Protein AF-A0A7W7PIE2-F1 (afdb_monomer_lite)

Foldseek 3Di:
DVQLVVLLVVLQQVLQDPVNDDPVDRGDDPVSPCSVVSSVVSSVVSVVVPPDPPPPPDDD

InterPro domains:
  IPR036291 NAD(P)-binding domain superfamily [SSF51735] (1-50)

Secondary structure (DSSP, 8-state):
-HHHHHHHHHHHHHHS-TTT-BTTBSS--TT-TTHHHHHHHHHHHHHHHT----------

Organism: Streptomyces netropsis (NCBI:txid55404)

pLDDT: mean 85.62, std 13.88, range [45.78, 96.31]

Structure (mmCIF, N/CA/C/O backbone):
data_AF-A0A7W7PIE2-F1
#
_entry.id   AF-A0A7W7PIE2-F1
#
loop_
_atom_site.group_PDB
_atom_site.id
_atom_site.type_symbol
_atom_site.label_atom_id
_atom_site.label_alt_id
_atom_site.label_comp_id
_atom_site.label_asym_id
_atom_site.label_entity_id
_atom_site.label_seq_id
_atom_site.pdbx_PDB_ins_code
_atom_site.Cartn_x
_atom_site.Cartn_y
_atom_site.Cartn_z
_atom_site.occupancy
_atom_site.B_iso_or_equiv
_atom_site.auth_seq_id
_atom_site.auth_comp_id
_atom_site.auth_asym_id
_atom_site.auth_atom_id
_atom_site.pdbx_PDB_model_num
ATOM 1 N N . ASN A 1 1 ? -2.040 3.054 17.520 1.00 75.44 1 ASN A N 1
ATOM 2 C CA . ASN A 1 1 ? -1.342 3.589 16.325 1.00 75.44 1 ASN A CA 1
ATOM 3 C C . ASN A 1 1 ? -0.504 2.516 15.628 1.00 75.44 1 ASN A C 1
ATOM 5 O O . ASN A 1 1 ? -0.263 2.631 14.437 1.00 75.44 1 ASN A O 1
ATOM 9 N N . THR A 1 2 ? -0.112 1.441 16.321 1.00 91.81 2 THR A N 1
ATOM 10 C CA . THR A 1 2 ? 0.565 0.285 15.713 1.00 91.81 2 THR A CA 1
ATOM 11 C C . THR A 1 2 ? -0.133 -0.221 14.450 1.00 91.81 2 THR A C 1
ATOM 13 O O . THR A 1 2 ? 0.529 -0.430 13.445 1.00 91.81 2 THR A O 1
ATOM 16 N N . ASP A 1 3 ? -1.463 -0.303 14.436 1.00 91.56 3 ASP A N 1
ATOM 17 C CA . ASP A 1 3 ? -2.217 -0.765 13.261 1.00 91.56 3 ASP A CA 1
ATOM 18 C C . ASP A 1 3 ? -2.073 0.154 12.041 1.00 91.56 3 ASP A C 1
ATOM 20 O O . ASP A 1 3 ? -1.983 -0.312 10.908 1.00 91.56 3 ASP A O 1
ATOM 24 N N . MET A 1 4 ? -1.992 1.470 12.257 1.00 93.75 4 MET A N 1
ATOM 25 C CA . MET A 1 4 ? -1.732 2.428 11.179 1.00 93.75 4 MET A CA 1
ATOM 26 C C . MET A 1 4 ? -0.286 2.313 10.678 1.00 93.75 4 MET A C 1
ATOM 28 O O . MET A 1 4 ? -0.049 2.431 9.479 1.00 93.75 4 MET A O 1
ATOM 32 N N . MET A 1 5 ? 0.675 2.047 11.570 1.00 95.12 5 MET A N 1
ATOM 33 C CA . MET A 1 5 ? 2.075 1.804 11.196 1.00 95.12 5 MET A CA 1
ATOM 34 C C . MET A 1 5 ? 2.230 0.505 10.395 1.00 95.12 5 MET A C 1
ATOM 36 O O . MET A 1 5 ? 2.928 0.493 9.385 1.00 95.12 5 MET A O 1
ATOM 40 N N . LEU A 1 6 ? 1.538 -0.567 10.794 1.00 96.25 6 LEU A N 1
ATOM 41 C CA . LEU A 1 6 ? 1.499 -1.826 10.048 1.00 96.25 6 LEU A CA 1
ATOM 42 C C . LEU A 1 6 ? 0.868 -1.627 8.666 1.00 96.25 6 LEU A C 1
ATOM 44 O O . LEU A 1 6 ? 1.428 -2.080 7.673 1.00 96.25 6 LEU A O 1
ATOM 48 N N . ALA A 1 7 ? -0.230 -0.871 8.575 1.00 95.75 7 ALA A N 1
ATOM 49 C CA . ALA A 1 7 ? -0.850 -0.539 7.294 1.00 95.75 7 ALA A CA 1
ATOM 50 C C . ALA A 1 7 ? 0.090 0.255 6.369 1.00 95.75 7 ALA A C 1
ATOM 52 O O . ALA A 1 7 ? 0.127 -0.004 5.167 1.00 95.75 7 ALA A O 1
ATOM 53 N N . ALA A 1 8 ? 0.870 1.192 6.917 1.00 94.75 8 ALA A N 1
ATOM 54 C CA . ALA A 1 8 ? 1.888 1.919 6.163 1.00 94.75 8 ALA A CA 1
ATOM 55 C C . ALA A 1 8 ? 3.003 0.989 5.659 1.00 94.75 8 ALA A C 1
ATOM 57 O O . ALA A 1 8 ? 3.370 1.055 4.487 1.00 94.75 8 ALA A O 1
ATOM 58 N N . ALA A 1 9 ? 3.510 0.100 6.518 1.00 94.50 9 ALA A N 1
ATOM 59 C CA . ALA A 1 9 ? 4.553 -0.858 6.157 1.00 94.50 9 ALA A CA 1
ATOM 60 C C . ALA A 1 9 ? 4.089 -1.813 5.046 1.00 94.50 9 ALA A C 1
ATOM 62 O O . ALA A 1 9 ? 4.796 -1.994 4.057 1.00 94.50 9 ALA A O 1
ATOM 63 N N . SER A 1 10 ? 2.873 -2.357 5.154 1.00 94.19 10 SER A N 1
ATOM 64 C CA . SER A 1 10 ? 2.282 -3.192 4.102 1.00 94.19 10 SER A CA 1
ATOM 65 C C . SER A 1 10 ? 2.075 -2.423 2.797 1.00 94.19 10 SER A C 1
ATOM 67 O O . SER A 1 10 ? 2.295 -2.975 1.724 1.00 94.19 10 SER A O 1
ATOM 69 N N . ALA A 1 11 ? 1.683 -1.147 2.864 1.00 94.50 11 ALA A N 1
ATOM 70 C CA . ALA A 1 11 ? 1.534 -0.323 1.670 1.00 94.50 11 ALA A CA 1
ATOM 71 C C . ALA A 1 11 ? 2.869 -0.110 0.948 1.00 94.50 11 ALA A C 1
ATOM 73 O O . ALA A 1 11 ? 2.906 -0.228 -0.269 1.00 94.50 11 ALA A O 1
ATOM 74 N N . LEU A 1 12 ? 3.957 0.147 1.682 1.00 92.38 12 LEU A N 1
ATOM 75 C CA . LEU A 1 12 ? 5.298 0.272 1.101 1.00 92.38 12 LEU A CA 1
ATOM 76 C C . LEU A 1 12 ? 5.784 -1.032 0.466 1.00 92.38 12 LEU A C 1
ATOM 78 O O . LEU A 1 12 ? 6.367 -0.989 -0.611 1.00 92.38 12 LEU A O 1
ATOM 82 N N . ALA A 1 13 ? 5.532 -2.175 1.107 1.00 91.94 13 ALA A N 1
ATOM 83 C CA . ALA A 1 13 ? 5.907 -3.475 0.558 1.00 91.94 13 ALA A CA 1
ATOM 84 C C . ALA A 1 13 ? 5.185 -3.761 -0.769 1.00 91.94 13 ALA A C 1
ATOM 86 O O . ALA A 1 13 ? 5.811 -4.203 -1.722 1.00 91.94 13 ALA A O 1
ATOM 87 N N . ASN A 1 14 ? 3.894 -3.427 -0.858 1.00 91.56 14 ASN A N 1
ATOM 88 C CA . ASN A 1 14 ? 3.079 -3.666 -2.054 1.00 91.56 14 ASN A CA 1
ATOM 89 C C . ASN A 1 14 ? 3.368 -2.710 -3.223 1.00 91.56 14 ASN A C 1
ATOM 91 O O . ASN A 1 14 ? 2.848 -2.915 -4.316 1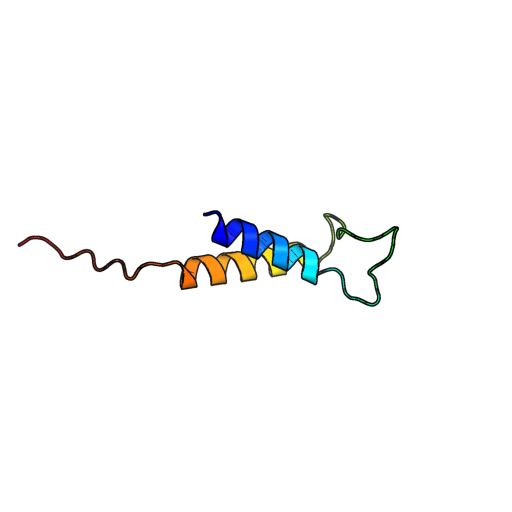.00 91.56 14 ASN A O 1
ATOM 95 N N . VAL A 1 15 ? 4.135 -1.640 -2.998 1.00 92.81 15 VAL A N 1
ATOM 96 C CA . VAL A 1 15 ? 4.582 -0.740 -4.073 1.00 92.81 15 VAL A CA 1
ATOM 97 C C . VAL A 1 15 ? 5.648 -1.413 -4.941 1.00 92.81 15 VAL A C 1
ATOM 99 O O . VAL A 1 15 ? 5.770 -1.070 -6.110 1.00 92.81 15 VAL A O 1
ATOM 102 N N . VAL A 1 16 ? 6.391 -2.372 -4.381 1.00 91.50 16 VAL A N 1
ATOM 103 C CA . VAL A 1 16 ? 7.329 -3.223 -5.116 1.00 91.50 16 VAL A CA 1
ATOM 104 C C . VAL A 1 16 ? 6.538 -4.412 -5.659 1.00 91.50 16 VAL A C 1
ATOM 106 O O . VAL A 1 16 ? 6.127 -5.295 -4.910 1.00 91.50 16 VAL A O 1
ATOM 109 N N . THR A 1 17 ? 6.279 -4.412 -6.960 1.00 90.00 17 THR A N 1
ATOM 110 C CA . THR A 1 17 ? 5.637 -5.517 -7.678 1.00 90.00 17 THR A CA 1
ATOM 111 C C . THR A 1 17 ? 6.501 -6.781 -7.683 1.00 90.00 17 THR A C 1
ATOM 113 O O . THR A 1 17 ? 7.711 -6.745 -7.466 1.00 90.00 17 THR A O 1
ATOM 116 N N . GLU A 1 18 ? 5.885 -7.931 -7.949 1.00 90.75 18 GLU A N 1
ATOM 117 C CA . GLU A 1 18 ? 6.617 -9.203 -8.023 1.00 90.75 18 GLU A CA 1
ATOM 118 C C . GLU A 1 18 ? 7.670 -9.203 -9.143 1.00 90.75 18 GLU A C 1
ATOM 120 O O . GLU A 1 18 ? 8.745 -9.772 -8.967 1.00 90.75 18 GLU A O 1
ATOM 125 N N . ASP A 1 19 ? 7.396 -8.516 -10.255 1.00 91.19 19 ASP A N 1
ATOM 126 C CA . ASP A 1 19 ? 8.308 -8.416 -11.399 1.00 91.19 19 ASP A CA 1
ATOM 127 C C . ASP A 1 19 ? 9.547 -7.554 -11.107 1.00 91.19 19 ASP A C 1
ATOM 129 O O . ASP A 1 19 ? 10.619 -7.782 -11.671 1.00 91.19 19 ASP A O 1
ATOM 133 N N . GLU A 1 20 ? 9.423 -6.551 -10.233 1.00 90.62 20 GLU A N 1
ATOM 134 C CA . GLU A 1 20 ? 10.546 -5.695 -9.835 1.00 90.62 20 GLU A CA 1
ATOM 135 C C . GLU A 1 20 ? 11.272 -6.215 -8.582 1.00 90.62 20 GLU A C 1
ATOM 137 O O . GLU A 1 20 ? 12.402 -5.798 -8.314 1.00 90.62 20 GLU A O 1
ATOM 142 N N . LEU A 1 21 ? 10.679 -7.161 -7.846 1.00 93.00 21 LEU A N 1
ATOM 143 C CA . LEU A 1 21 ? 11.250 -7.734 -6.631 1.00 93.00 21 LEU A CA 1
ATOM 144 C C . LEU A 1 21 ? 12.455 -8.626 -6.945 1.00 93.00 21 LEU A C 1
ATOM 146 O O . LEU A 1 21 ? 12.355 -9.697 -7.541 1.00 93.00 21 LEU A O 1
ATOM 150 N N . ASN A 1 22 ? 13.627 -8.206 -6.479 1.00 92.12 22 ASN A N 1
ATOM 151 C CA . ASN A 1 22 ? 14.858 -8.977 -6.608 1.00 92.12 22 ASN A CA 1
ATOM 152 C C . ASN A 1 22 ? 15.855 -8.610 -5.501 1.00 92.12 22 ASN A C 1
ATOM 154 O O . ASN A 1 22 ? 15.626 -7.690 -4.718 1.00 92.12 22 ASN A O 1
ATOM 158 N N . ALA A 1 23 ? 16.994 -9.306 -5.442 1.00 93.31 23 ALA A N 1
ATOM 159 C CA . ALA A 1 23 ? 18.001 -9.098 -4.396 1.00 93.31 23 ALA A CA 1
ATOM 160 C C . ALA A 1 23 ? 18.538 -7.653 -4.313 1.00 93.31 23 ALA A C 1
ATOM 162 O O . ALA A 1 23 ? 18.984 -7.230 -3.249 1.00 9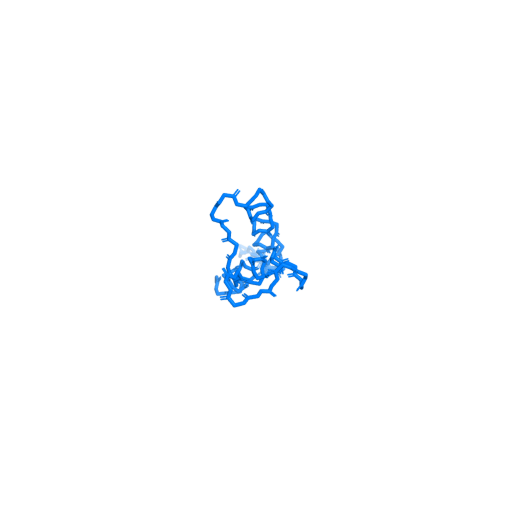3.31 23 ALA A O 1
ATOM 163 N N . ASN A 1 24 ? 18.474 -6.892 -5.409 1.00 91.94 24 ASN A N 1
ATOM 164 C CA . ASN A 1 24 ? 18.921 -5.501 -5.467 1.00 91.94 24 ASN A CA 1
ATOM 165 C C . ASN A 1 24 ? 17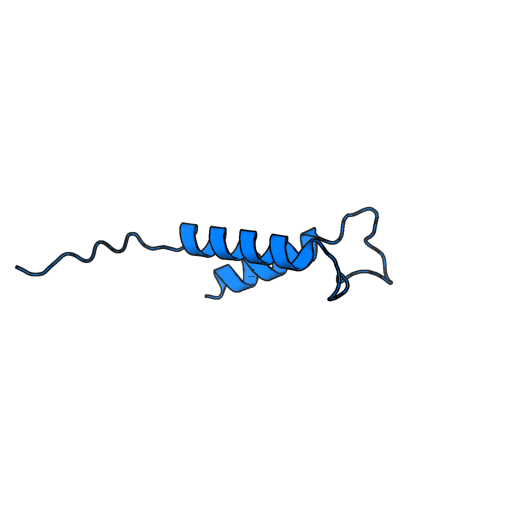.781 -4.491 -5.259 1.00 91.94 24 ASN A C 1
ATOM 167 O O . ASN A 1 24 ? 18.044 -3.291 -5.193 1.00 91.94 24 ASN A O 1
ATOM 171 N N . TYR A 1 25 ? 16.527 -4.945 -5.174 1.00 89.19 25 TYR A N 1
ATOM 172 C CA . TYR A 1 25 ? 15.358 -4.076 -5.093 1.00 89.19 25 TYR A CA 1
ATOM 173 C C . TYR A 1 25 ? 14.255 -4.717 -4.239 1.00 89.19 25 TYR A C 1
ATOM 175 O O . TYR A 1 25 ? 13.372 -5.415 -4.729 1.00 89.19 25 TYR A O 1
ATOM 183 N N . ILE A 1 26 ? 14.367 -4.498 -2.926 1.00 90.44 26 ILE A N 1
ATOM 184 C CA . ILE A 1 26 ? 13.465 -5.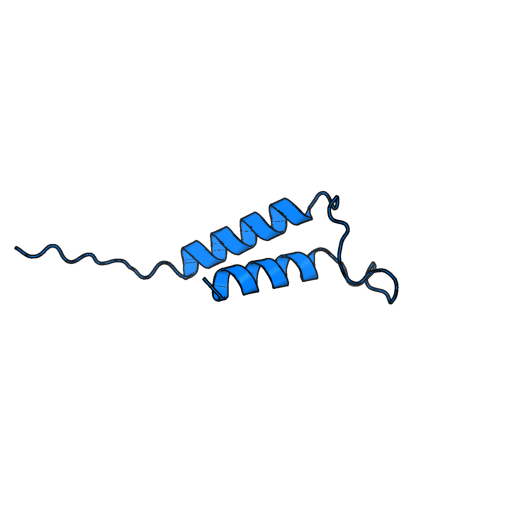038 -1.890 1.00 90.44 26 ILE A CA 1
ATOM 185 C C . ILE A 1 26 ? 12.630 -3.917 -1.245 1.00 90.44 26 ILE A C 1
ATOM 187 O O . ILE A 1 26 ? 11.533 -4.152 -0.750 1.00 90.44 26 ILE A O 1
ATOM 191 N N . ILE A 1 27 ? 13.151 -2.685 -1.244 1.00 87.94 27 ILE A N 1
ATOM 192 C CA . ILE A 1 27 ? 12.494 -1.492 -0.699 1.00 87.94 27 ILE A CA 1
ATOM 193 C C . ILE A 1 27 ? 12.434 -0.454 -1.823 1.00 87.94 27 ILE A C 1
ATOM 195 O O . ILE A 1 27 ? 13.460 -0.228 -2.474 1.00 87.94 27 ILE A O 1
ATOM 199 N N . PRO A 1 28 ? 11.277 0.192 -2.055 1.00 87.06 28 PRO A N 1
ATOM 200 C CA . PRO A 1 28 ? 11.159 1.176 -3.117 1.00 87.06 28 PRO A CA 1
ATOM 201 C C . PRO A 1 28 ? 12.016 2.411 -2.810 1.00 87.06 28 PRO A C 1
ATOM 203 O O . PRO A 1 28 ? 12.269 2.755 -1.653 1.00 87.06 28 PRO A O 1
ATOM 206 N N . SER A 1 29 ? 12.442 3.11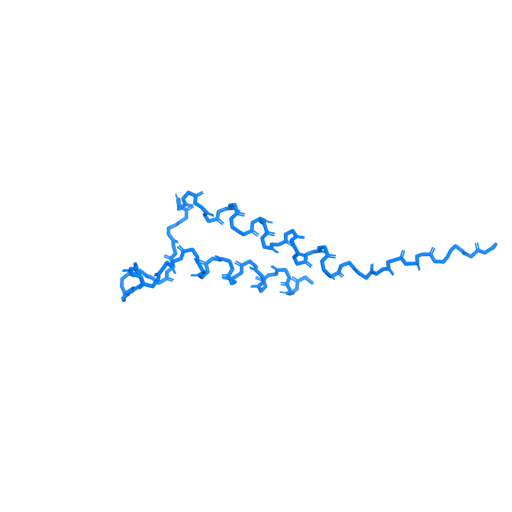6 -3.858 1.00 87.88 29 SER A N 1
ATOM 207 C CA . SER A 1 29 ? 13.125 4.405 -3.705 1.00 87.88 29 SER A CA 1
ATOM 208 C C . SER A 1 29 ? 12.245 5.413 -2.959 1.00 87.88 29 SER A C 1
ATOM 210 O O . SER A 1 29 ? 11.034 5.469 -3.171 1.00 87.88 29 SER A O 1
ATOM 212 N N . VAL A 1 30 ? 12.858 6.294 -2.162 1.00 85.25 30 VAL A N 1
ATOM 213 C CA . VAL A 1 30 ? 12.157 7.417 -1.505 1.00 85.25 30 VAL A CA 1
ATOM 214 C C . VAL A 1 30 ? 11.488 8.376 -2.501 1.00 85.25 30 VAL A C 1
ATOM 216 O O . VAL A 1 30 ? 10.606 9.138 -2.120 1.00 85.25 30 VAL A O 1
ATOM 219 N N . PHE A 1 31 ? 11.886 8.322 -3.777 1.00 86.88 31 PHE A N 1
ATOM 220 C CA . PHE A 1 31 ? 11.308 9.098 -4.877 1.00 86.88 31 PHE A CA 1
ATOM 221 C C . PHE A 1 31 ? 10.290 8.311 -5.716 1.00 86.88 31 PHE A C 1
ATOM 223 O O . PHE A 1 31 ? 9.874 8.785 -6.771 1.00 86.88 31 PHE A O 1
ATOM 230 N N . HIS A 1 32 ? 9.902 7.102 -5.299 1.00 86.62 32 HIS A N 1
ATOM 231 C CA . HIS A 1 32 ? 8.913 6.316 -6.026 1.00 86.62 32 HIS A CA 1
ATOM 232 C C . HIS A 1 32 ? 7.559 7.045 -6.016 1.00 86.62 32 HIS A C 1
ATOM 234 O O . HIS A 1 32 ? 6.957 7.246 -4.960 1.00 86.62 32 HIS A O 1
ATOM 240 N N . ALA A 1 33 ? 7.077 7.436 -7.200 1.00 85.38 33 ALA A N 1
ATOM 241 C CA . ALA A 1 33 ? 5.952 8.362 -7.356 1.00 85.38 33 ALA A CA 1
ATOM 242 C C . ALA A 1 33 ? 4.657 7.896 -6.660 1.00 85.38 33 ALA A C 1
ATOM 244 O O . ALA A 1 33 ? 3.912 8.723 -6.141 1.00 85.38 33 ALA A O 1
ATOM 245 N N . GLY A 1 34 ? 4.412 6.581 -6.598 1.00 89.06 34 GLY A N 1
ATOM 246 C CA . GLY A 1 34 ? 3.231 6.000 -5.948 1.00 89.06 34 GLY A CA 1
ATOM 247 C C . GLY A 1 34 ? 3.354 5.746 -4.439 1.00 89.06 34 GLY A C 1
ATOM 248 O O . GLY A 1 34 ? 2.346 5.463 -3.792 1.00 89.06 34 GLY A O 1
ATOM 249 N N . ALA A 1 35 ? 4.550 5.846 -3.845 1.00 90.56 35 ALA A N 1
ATOM 250 C CA . ALA A 1 35 ? 4.780 5.390 -2.471 1.00 90.56 35 ALA A CA 1
ATOM 251 C C . ALA A 1 35 ? 4.013 6.241 -1.451 1.00 90.56 35 ALA A C 1
ATOM 253 O O . ALA A 1 35 ? 3.341 5.719 -0.558 1.00 90.56 35 ALA A O 1
ATOM 254 N N . THR A 1 36 ? 4.062 7.561 -1.614 1.00 92.44 36 THR A N 1
ATOM 255 C CA . THR A 1 36 ? 3.419 8.515 -0.705 1.00 92.44 36 THR A CA 1
ATOM 256 C C . THR A 1 36 ? 1.899 8.369 -0.718 1.00 92.44 36 THR A C 1
ATOM 258 O O . THR A 1 36 ? 1.264 8.364 0.337 1.00 92.44 36 THR A O 1
ATOM 261 N N . GLU A 1 37 ? 1.309 8.207 -1.904 1.00 94.50 37 GLU A N 1
ATOM 262 C CA . GLU A 1 37 ? -0.137 8.046 -2.069 1.00 94.50 37 GLU A CA 1
ATOM 263 C C . GLU A 1 37 ? -0.626 6.701 -1.517 1.00 94.50 37 GLU A C 1
ATOM 265 O O . GLU A 1 3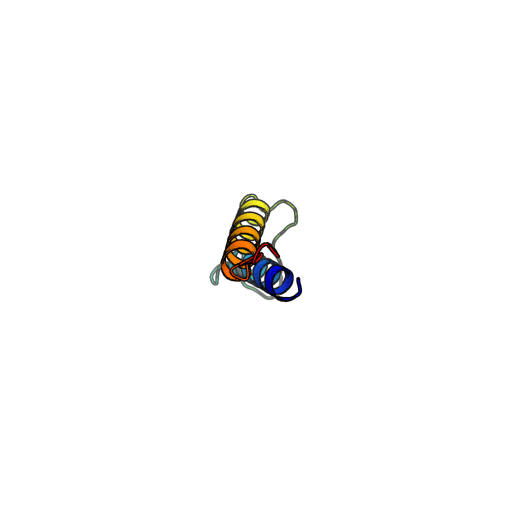7 ? -1.616 6.656 -0.777 1.00 94.50 37 GLU A O 1
ATOM 270 N N . ALA A 1 38 ? 0.106 5.615 -1.793 1.00 94.88 38 ALA A N 1
ATOM 271 C CA . ALA A 1 38 ? -0.203 4.284 -1.280 1.00 94.88 38 ALA A CA 1
ATOM 272 C C . ALA A 1 38 ? -0.229 4.263 0.257 1.00 94.88 38 ALA A C 1
ATOM 274 O O . ALA A 1 38 ? -1.206 3.800 0.860 1.00 94.88 38 ALA A O 1
ATOM 275 N N . VAL A 1 39 ? 0.800 4.830 0.897 1.00 95.12 39 VAL A N 1
ATOM 276 C CA . VAL A 1 39 ? 0.894 4.926 2.361 1.00 95.12 39 VAL A CA 1
ATOM 277 C C . VAL A 1 39 ? -0.222 5.796 2.929 1.00 95.12 39 VAL A C 1
ATOM 279 O O . VAL A 1 39 ? -0.924 5.362 3.843 1.00 95.12 39 VAL A O 1
ATOM 282 N N . ALA A 1 40 ? -0.439 6.996 2.382 1.00 95.62 40 ALA A N 1
ATOM 283 C CA . ALA A 1 40 ? -1.478 7.902 2.868 1.00 95.62 40 ALA A CA 1
ATOM 284 C C . ALA A 1 40 ? -2.873 7.259 2.799 1.00 95.62 40 ALA A C 1
ATOM 286 O O . ALA A 1 40 ? -3.650 7.338 3.756 1.00 95.62 40 ALA A O 1
ATOM 287 N N . SER A 1 41 ? -3.175 6.568 1.698 1.00 96.31 41 SER A N 1
ATOM 288 C CA . SER A 1 41 ? -4.434 5.849 1.513 1.00 96.31 41 SER A CA 1
ATOM 289 C C . SER A 1 41 ? -4.589 4.704 2.519 1.00 96.31 41 SER A C 1
ATOM 291 O O . SER A 1 41 ? -5.634 4.588 3.164 1.00 96.31 41 SER A O 1
ATOM 293 N N . ALA A 1 42 ? -3.550 3.887 2.721 1.00 96.12 42 ALA A N 1
ATOM 294 C CA . ALA A 1 42 ? -3.580 2.775 3.670 1.00 96.12 42 ALA A CA 1
ATOM 295 C C . ALA A 1 42 ? -3.748 3.240 5.122 1.00 96.12 42 ALA A C 1
ATOM 297 O O . ALA A 1 42 ? -4.609 2.727 5.837 1.00 96.12 42 ALA A O 1
ATOM 298 N N . VAL A 1 43 ? -2.996 4.262 5.534 1.00 95.69 43 VAL A N 1
ATOM 299 C CA . VAL A 1 43 ? -3.081 4.855 6.874 1.00 95.69 43 VAL A CA 1
ATOM 300 C C . VAL A 1 43 ? -4.455 5.476 7.113 1.00 95.69 43 VAL A C 1
ATOM 302 O O . VAL A 1 43 ? -5.044 5.261 8.171 1.00 95.69 43 VAL A O 1
ATOM 305 N N . LYS A 1 44 ? -5.010 6.196 6.128 1.00 95.50 44 LYS A N 1
ATOM 306 C CA . LYS A 1 44 ? -6.364 6.763 6.215 1.00 95.50 44 LYS A CA 1
ATOM 307 C C . LYS A 1 44 ? -7.413 5.671 6.403 1.00 95.50 44 LYS A C 1
ATOM 309 O O . LYS A 1 44 ? -8.272 5.810 7.271 1.00 95.50 44 LYS A O 1
ATOM 314 N N . ARG A 1 45 ? -7.347 4.587 5.622 1.00 94.50 45 ARG A N 1
ATOM 315 C CA . ARG A 1 45 ? -8.261 3.444 5.777 1.00 94.50 45 ARG A CA 1
ATOM 316 C C . ARG A 1 45 ? -8.122 2.813 7.156 1.00 94.50 45 ARG A C 1
ATOM 318 O O . ARG A 1 45 ? -9.130 2.664 7.834 1.00 94.50 45 ARG A O 1
ATOM 325 N N . ALA A 1 46 ? -6.898 2.521 7.595 1.00 94.06 46 ALA A N 1
ATOM 326 C CA . ALA A 1 46 ? -6.644 1.957 8.917 1.00 94.06 46 ALA A CA 1
ATOM 327 C C . ALA A 1 46 ? -7.206 2.854 10.026 1.00 94.06 46 ALA A C 1
ATOM 329 O O . ALA A 1 46 ? -7.905 2.364 10.901 1.00 94.06 46 ALA A O 1
ATOM 330 N N . ALA A 1 47 ? -6.993 4.169 9.947 1.00 93.00 47 ALA A N 1
ATOM 331 C CA . ALA A 1 47 ? -7.538 5.122 10.906 1.00 93.00 47 ALA A CA 1
ATOM 332 C C . ALA A 1 47 ? -9.071 5.121 10.931 1.00 93.00 47 ALA A C 1
ATOM 334 O O . ALA A 1 47 ? -9.641 5.216 12.009 1.00 93.00 47 ALA A O 1
ATOM 335 N N . LEU A 1 48 ? -9.736 5.022 9.773 1.00 91.31 48 LEU A N 1
ATOM 336 C CA . LEU A 1 48 ? -11.199 4.954 9.678 1.00 91.31 48 LEU A CA 1
ATOM 337 C C . LEU A 1 48 ? -11.752 3.639 10.233 1.00 91.31 48 LEU A C 1
ATOM 339 O O . LEU A 1 48 ? -12.741 3.676 10.956 1.00 91.31 48 LEU A O 1
ATOM 343 N N . THR A 1 49 ? -11.100 2.511 9.946 1.00 88.69 49 THR A N 1
ATOM 344 C CA . THR A 1 49 ? -11.465 1.194 10.487 1.00 88.69 49 THR A CA 1
ATOM 345 C C . THR A 1 49 ? -11.253 1.128 11.995 1.00 88.69 49 THR A C 1
ATOM 347 O O . THR A 1 49 ? -12.071 0.555 12.706 1.00 88.69 49 THR A O 1
ATOM 350 N N . LEU A 1 50 ? -10.168 1.731 12.492 1.00 79.00 50 LEU A N 1
ATOM 351 C CA . LEU A 1 50 ? -9.849 1.764 13.914 1.00 79.00 50 LEU A CA 1
ATOM 352 C C . LEU A 1 50 ? -10.633 2.788 14.708 1.00 79.00 50 LEU A C 1
ATOM 354 O O . LEU A 1 50 ? -10.500 2.753 15.928 1.00 79.00 50 LEU A O 1
ATOM 358 N N . ARG A 1 51 ? -11.404 3.692 14.080 1.00 70.31 51 ARG A N 1
ATOM 359 C CA . ARG A 1 51 ? -12.296 4.573 14.839 1.00 70.31 51 ARG A CA 1
ATOM 360 C C . ARG A 1 51 ? -13.169 3.657 15.693 1.00 70.31 51 ARG A C 1
ATOM 362 O O . ARG A 1 51 ? -14.056 3.006 15.138 1.00 70.31 51 ARG A O 1
ATOM 369 N N . PRO A 1 52 ? -12.967 3.607 17.025 1.00 57.38 52 PRO A N 1
ATOM 370 C CA . PRO A 1 52 ? -14.019 3.076 17.853 1.00 57.38 52 PRO A CA 1
ATOM 371 C C . PRO A 1 52 ? -15.210 3.977 17.546 1.00 57.38 52 PRO A C 1
ATOM 373 O O . PRO A 1 52 ? -15.044 5.182 17.322 1.00 57.38 52 PRO A O 1
ATOM 376 N N . SER A 1 53 ? -16.405 3.405 17.479 1.00 52.47 53 SER A N 1
ATOM 377 C CA . SER A 1 53 ? -17.599 4.231 17.573 1.00 52.47 53 SER A CA 1
ATOM 378 C C . SER A 1 53 ? -17.472 4.973 18.898 1.00 52.47 53 SER A C 1
ATOM 380 O O . SER A 1 53 ? -17.733 4.403 19.953 1.00 52.47 53 SER A O 1
ATOM 382 N N . SER A 1 54 ? -16.956 6.203 18.867 1.00 54.31 54 SER A N 1
ATOM 383 C CA . SER A 1 54 ? -16.931 7.090 20.014 1.00 54.31 54 SER A CA 1
ATOM 384 C C . SER A 1 54 ? -18.372 7.515 20.219 1.00 54.31 54 SER A C 1
ATOM 386 O O . SER A 1 54 ? -18.762 8.633 19.893 1.00 54.31 54 SER A O 1
ATOM 388 N N . THR A 1 55 ? -19.179 6.595 20.742 1.00 53.41 55 THR A N 1
ATOM 389 C CA . THR A 1 55 ? -20.356 6.924 21.522 1.00 53.41 55 THR A CA 1
ATOM 390 C C . THR A 1 55 ? -19.814 7.620 22.762 1.00 53.41 55 THR A C 1
ATOM 392 O O . THR A 1 55 ? -19.616 7.024 23.816 1.00 53.41 55 THR A O 1
ATOM 395 N N . HIS A 1 56 ? -19.486 8.898 22.606 1.00 57.62 56 HIS A N 1
ATOM 396 C CA . HIS A 1 56 ? -19.417 9.810 23.722 1.00 57.62 56 HIS A CA 1
ATOM 397 C C . HIS A 1 56 ? -20.858 9.938 24.221 1.00 57.62 56 HIS A C 1
ATOM 399 O O . HIS A 1 56 ? -21.638 10.734 23.702 1.00 57.62 56 HIS A O 1
ATOM 405 N N . VAL A 1 57 ? -21.250 9.050 25.137 1.00 58.53 57 VAL A N 1
ATOM 406 C CA . VAL A 1 57 ? -22.506 9.185 25.872 1.00 58.53 57 VAL A CA 1
ATOM 407 C C . VAL A 1 57 ? -22.342 10.442 26.721 1.00 58.53 57 VAL A C 1
ATOM 409 O O . VAL A 1 57 ? -21.503 10.477 27.620 1.00 58.53 57 VAL A O 1
ATOM 412 N N . LEU A 1 58 ? -23.083 11.491 26.375 1.00 45.78 58 LEU A N 1
ATOM 413 C CA . LEU A 1 58 ? -23.169 12.721 27.153 1.00 45.78 58 LEU A CA 1
ATOM 414 C C . LEU A 1 58 ? -23.770 12.374 28.530 1.00 45.78 58 LEU A C 1
ATOM 416 O O . LEU A 1 58 ? -24.867 11.808 28.556 1.00 45.78 58 LEU A O 1
ATOM 420 N N . PRO A 1 59 ? -23.105 12.654 29.666 1.00 51.00 59 PRO A N 1
ATOM 421 C CA . PRO A 1 59 ? -23.776 12.575 30.955 1.00 51.00 59 PRO A CA 1
ATOM 422 C C . PRO A 1 59 ? -24.796 13.720 31.063 1.00 51.00 59 PRO A C 1
ATOM 424 O O . PRO A 1 59 ? -24.514 14.840 30.636 1.00 51.00 59 PRO A O 1
ATOM 427 N N . ALA A 1 60 ? -25.984 13.374 31.568 1.00 62.47 60 ALA A N 1
ATOM 428 C CA . ALA A 1 60 ? -27.142 14.251 31.752 1.00 62.47 60 ALA A CA 1
ATOM 429 C C . ALA A 1 60 ? -26.878 15.433 32.698 1.00 62.47 60 ALA A C 1
ATOM 431 O O . ALA A 1 60 ? -26.042 15.278 33.619 1.00 62.47 60 ALA A O 1
#

Radius of gyration: 16.44 Å; chains: 1; bounding box: 46×24×43 Å

Sequence (60 aa):
NTDMMLAAASALANVVTEDELNANYIIPSVFHAGATEAVASAVKRAALTLRPSSTHVLPA